Protein AF-A0A316GI00-F1 (afdb_monomer)

Foldseek 3Di:
DPPPPPVPPPPPDDDDDDDDDDDDDDDDPPDDPDDPPDDDDDDDDDDDDPVVVVVCVVVVHDPVVVVVVVVVVVVVVVVVVVVCVVCVVVVVVVVVVCVVPNDPCPVVDDD

Organism: NCBI:txid164332

Mean predicted aligned error: 15.22 Å

Solvent-accessible surface area (backbone atoms only — not comparable to full-atom values): 7642 Å² total; per-residue (Å²): 140,79,75,77,74,76,77,72,76,84,79,83,80,86,91,79,79,80,86,76,90,75,78,90,85,79,97,64,88,73,81,75,79,75,62,98,79,64,85,76,86,77,90,77,91,83,90,76,63,67,70,59,54,50,53,34,53,78,69,72,52,60,64,69,62,52,51,48,54,52,48,52,51,52,54,49,52,51,50,51,53,52,50,52,64,76,40,41,68,5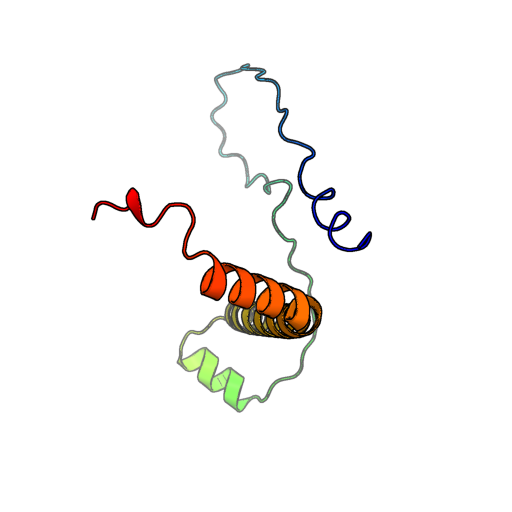9,51,51,54,49,51,50,49,38,72,75,69,47,63,94,58,59,93,73,70,79,134

Secondary structure (DSSP, 8-state):
--SSGGGSSSS------------------------TTPPPPPP------HHHHHHHHHTT--HHHHHHHHHHHHHHHHHHHHHHHHTHHHHHHHHHHHHHH--TTGGG---

Sequence (111 aa):
MRRICNALHSYTTAFVNDGTKDDASILSAEPNTPTPNAPTPTRVTLSTAKTVLAAAKDAGLTLSRRTEEALAAAAKAERNRRWTADNRDGIEAHNRHVAEHGLLLETYRTF

Structure (mmCIF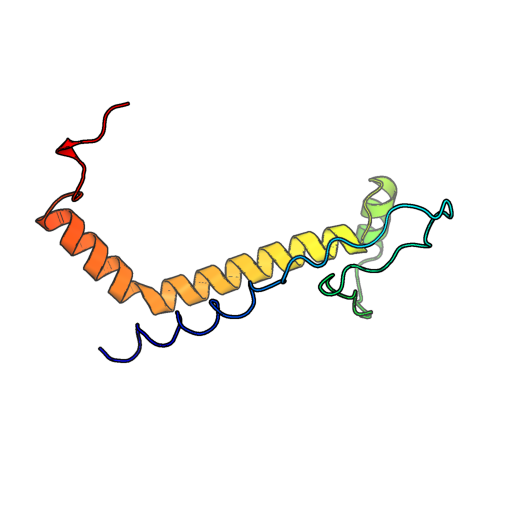, N/CA/C/O backbone):
data_AF-A0A316GI00-F1
#
_entry.id   AF-A0A316GI00-F1
#
loop_
_atom_site.group_PDB
_atom_site.id
_atom_site.type_symbol
_atom_site.label_atom_id
_atom_site.label_alt_id
_atom_site.label_comp_id
_atom_site.label_asym_id
_atom_site.label_entity_id
_atom_site.label_seq_id
_atom_site.pdbx_PDB_ins_code
_atom_site.Cartn_x
_atom_site.Cartn_y
_atom_site.Cartn_z
_atom_site.occupancy
_atom_site.B_iso_or_equiv
_atom_site.auth_seq_id
_atom_site.auth_comp_id
_atom_site.auth_asym_id
_atom_site.auth_atom_id
_atom_site.pdbx_PDB_model_num
ATOM 1 N N . MET A 1 1 ? -8.681 1.414 30.590 1.00 43.22 1 MET A N 1
ATOM 2 C CA . MET A 1 1 ? -9.512 2.450 29.926 1.00 43.22 1 MET A CA 1
ATOM 3 C C . MET A 1 1 ? -8.814 3.808 29.694 1.00 43.22 1 MET A C 1
ATOM 5 O O . MET A 1 1 ? -9.491 4.768 29.375 1.00 43.22 1 MET A O 1
ATOM 9 N N . ARG A 1 2 ? -7.473 3.925 29.801 1.00 37.16 2 ARG A N 1
ATOM 10 C CA . ARG A 1 2 ? -6.720 5.185 29.559 1.00 37.16 2 ARG A CA 1
ATOM 11 C C . ARG A 1 2 ? -5.834 5.175 28.298 1.00 37.16 2 ARG A C 1
ATOM 13 O O . ARG A 1 2 ? -5.051 6.091 28.096 1.00 37.16 2 ARG A O 1
ATOM 20 N N . ARG A 1 3 ? -5.940 4.145 27.448 1.00 38.22 3 ARG A N 1
ATOM 21 C CA . ARG A 1 3 ? -5.121 3.997 26.224 1.00 38.22 3 AR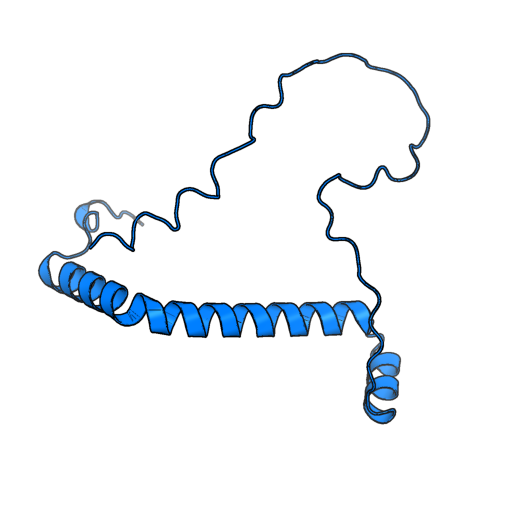G A CA 1
ATOM 22 C C . ARG A 1 3 ? -5.863 4.313 24.918 1.00 38.22 3 ARG A C 1
ATOM 24 O O . ARG A 1 3 ? -5.219 4.404 23.886 1.00 38.22 3 ARG A O 1
ATOM 31 N N . ILE A 1 4 ? -7.178 4.549 24.975 1.00 46.69 4 ILE A N 1
ATOM 32 C CA . ILE A 1 4 ? -8.003 4.887 23.799 1.00 46.69 4 ILE A CA 1
ATOM 33 C C . ILE A 1 4 ? -7.953 6.398 23.482 1.00 46.69 4 ILE A C 1
ATOM 35 O O . ILE A 1 4 ? -8.032 6.782 22.323 1.00 46.69 4 ILE A O 1
ATOM 39 N N . CYS A 1 5 ? -7.717 7.272 24.471 1.00 37.75 5 CYS A N 1
ATOM 40 C CA . CYS A 1 5 ? -7.735 8.729 24.249 1.00 37.75 5 CYS A CA 1
ATOM 41 C C . CYS A 1 5 ? -6.416 9.353 23.755 1.00 37.75 5 CYS A C 1
ATOM 43 O O . CYS A 1 5 ? -6.433 10.512 23.349 1.00 37.75 5 CYS A O 1
ATOM 45 N N . ASN A 1 6 ? -5.281 8.641 23.758 1.00 44.22 6 ASN A N 1
ATOM 46 C CA . ASN A 1 6 ? -3.984 9.264 23.434 1.00 44.22 6 ASN A CA 1
ATOM 47 C C . ASN A 1 6 ? -3.547 9.127 21.963 1.00 44.22 6 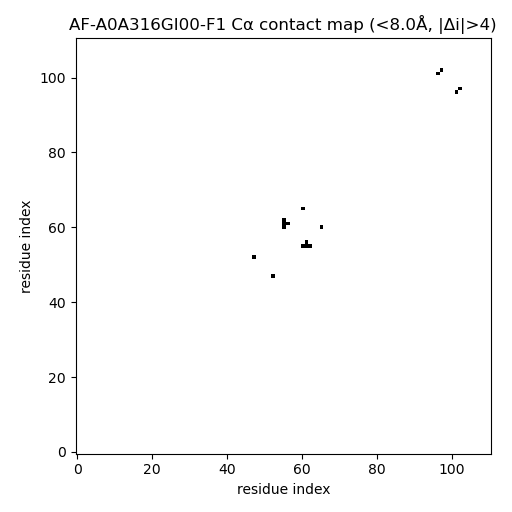ASN A C 1
ATOM 49 O O . ASN A 1 6 ? -2.424 9.478 21.626 1.00 44.22 6 ASN A O 1
ATOM 53 N N . ALA A 1 7 ? -4.418 8.625 21.083 1.00 43.31 7 ALA A N 1
ATOM 54 C CA . ALA A 1 7 ? -4.143 8.530 19.645 1.00 43.31 7 ALA A CA 1
ATOM 55 C C . ALA A 1 7 ? -4.863 9.608 18.809 1.00 43.31 7 ALA A C 1
ATOM 57 O O . ALA A 1 7 ? -4.615 9.712 17.613 1.00 43.31 7 ALA A O 1
ATOM 58 N N . LEU A 1 8 ? -5.728 10.426 19.428 1.00 47.94 8 LEU A N 1
ATOM 59 C CA . LEU A 1 8 ? -6.501 11.471 18.738 1.00 47.94 8 LEU A CA 1
ATOM 60 C C . LEU A 1 8 ? -5.952 12.901 18.922 1.00 47.94 8 LEU A C 1
ATOM 62 O O . LEU A 1 8 ? -6.485 13.826 18.322 1.00 47.94 8 LEU A O 1
ATOM 66 N N . HIS A 1 9 ? -4.889 13.102 19.710 1.00 45.03 9 HIS A N 1
ATOM 67 C CA . HIS A 1 9 ? -4.341 14.437 20.015 1.00 45.03 9 HIS A CA 1
ATOM 68 C C . HIS A 1 9 ? -3.134 14.867 19.160 1.00 45.03 9 HIS A C 1
ATOM 70 O O . HIS A 1 9 ? -2.568 15.927 19.406 1.00 45.03 9 HIS A O 1
ATOM 76 N N . SER A 1 10 ? -2.741 14.103 18.136 1.00 41.84 10 SER A N 1
ATOM 77 C CA . SER A 1 10 ? -1.601 14.468 17.270 1.00 41.84 10 SER A CA 1
ATOM 78 C C . SER A 1 10 ? -1.988 15.000 15.885 1.00 41.84 10 SER A C 1
ATOM 80 O O . SER A 1 10 ? -1.103 15.195 15.062 1.00 41.84 10 SER A O 1
ATOM 82 N N . TYR A 1 11 ? -3.273 15.251 15.611 1.00 43.84 11 TYR A N 1
ATOM 83 C CA . TYR A 1 11 ? -3.730 15.681 14.278 1.00 43.84 11 TYR A CA 1
ATOM 84 C C . TYR A 1 11 ? -4.490 17.015 14.232 1.00 43.84 11 TYR A C 1
ATOM 86 O O . TYR A 1 11 ? -5.046 17.346 13.191 1.00 43.84 11 TYR A O 1
ATOM 94 N N . THR A 1 12 ? -4.497 17.811 15.309 1.00 47.53 12 THR A N 1
ATOM 95 C CA . THR A 1 12 ? -5.244 19.085 15.341 1.00 47.53 12 THR A CA 1
ATOM 96 C C . THR A 1 12 ? -4.380 20.292 15.714 1.00 47.53 12 THR A C 1
ATOM 98 O O . THR A 1 12 ? -4.726 21.101 16.568 1.00 47.53 12 THR A O 1
ATOM 101 N N . THR A 1 13 ? -3.246 20.463 15.036 1.00 47.34 13 THR A N 1
ATOM 102 C CA . THR A 1 13 ? -2.507 21.730 15.115 1.00 47.34 13 THR A CA 1
ATOM 103 C C . THR A 1 13 ? -2.008 22.144 13.738 1.00 47.34 13 THR A C 1
ATOM 105 O O . THR A 1 13 ? -1.498 21.314 12.992 1.00 47.34 13 THR A O 1
ATOM 108 N N . ALA A 1 14 ? -2.139 23.444 13.460 1.00 41.00 14 ALA A N 1
ATOM 109 C CA . ALA A 1 14 ? -1.751 24.179 12.252 1.00 41.00 14 ALA A CA 1
ATOM 110 C C . ALA A 1 14 ? -2.784 24.244 11.104 1.00 41.00 14 ALA A C 1
ATOM 112 O O . ALA A 1 14 ? -2.506 23.867 9.971 1.00 41.00 14 ALA A O 1
ATOM 113 N N . PHE A 1 15 ? -3.949 24.844 11.374 1.00 33.84 15 PHE A N 1
ATOM 114 C CA . PHE A 1 15 ? -4.682 25.603 10.352 1.00 33.84 15 PHE A CA 1
ATOM 115 C C . PHE A 1 15 ? -5.005 26.999 10.895 1.00 33.84 15 PHE A C 1
ATOM 117 O O . PHE A 1 15 ? -6.123 27.297 11.300 1.00 33.84 15 PHE A O 1
ATOM 124 N N . VAL A 1 16 ? -3.977 27.842 10.963 1.00 45.78 16 VAL A N 1
ATOM 125 C CA . VAL A 1 16 ? -4.132 29.297 11.008 1.00 45.78 16 VAL A CA 1
ATOM 126 C C . VAL A 1 16 ? -3.130 29.818 9.993 1.00 45.78 16 VAL A C 1
ATOM 128 O O . VAL A 1 16 ? -1.937 29.850 10.273 1.00 45.78 16 VAL A O 1
ATOM 131 N N . ASN A 1 17 ? -3.597 30.127 8.786 1.00 43.62 17 ASN A N 1
ATOM 132 C CA . ASN A 1 17 ? -2.857 31.014 7.907 1.00 43.62 17 ASN A CA 1
ATOM 133 C C . ASN A 1 17 ? -3.696 32.281 7.801 1.00 43.62 17 ASN A C 1
ATOM 135 O O . ASN A 1 17 ? -4.793 32.265 7.239 1.00 43.62 17 ASN A O 1
ATOM 139 N N . ASP A 1 18 ? -3.208 33.304 8.491 1.00 32.44 18 ASP A N 1
ATOM 140 C CA . ASP A 1 18 ? -3.732 34.657 8.475 1.00 32.44 18 ASP A CA 1
ATOM 141 C C . ASP A 1 18 ? -3.664 35.186 7.040 1.00 32.44 18 ASP A C 1
ATOM 143 O O . ASP A 1 18 ? -2.685 34.984 6.318 1.00 32.44 18 ASP A O 1
ATOM 147 N N . GLY A 1 19 ? -4.764 35.779 6.597 1.00 41.28 19 GLY A N 1
ATOM 148 C CA . GLY A 1 19 ? -4.893 36.307 5.258 1.00 41.28 19 GLY A CA 1
ATOM 149 C C . GLY A 1 19 ? -4.160 37.631 5.154 1.00 41.28 19 GLY A C 1
ATOM 150 O O . GLY A 1 19 ? -4.759 38.673 5.391 1.00 41.28 19 GLY A O 1
ATOM 151 N N . THR A 1 20 ? -2.914 37.616 4.693 1.00 32.94 20 THR A N 1
ATOM 152 C CA . THR A 1 20 ? -2.298 38.810 4.106 1.00 32.94 20 THR A CA 1
ATOM 153 C C . THR A 1 20 ? -2.381 38.713 2.594 1.00 32.94 20 THR A C 1
ATOM 155 O O . THR A 1 20 ? -1.587 38.065 1.916 1.00 32.94 20 THR A O 1
ATOM 158 N N . LYS A 1 21 ? -3.453 39.331 2.105 1.00 40.38 21 LYS A N 1
ATOM 159 C CA . LYS A 1 21 ? -3.698 39.715 0.725 1.00 40.38 21 LYS A CA 1
ATOM 160 C C . LYS A 1 21 ? -2.866 40.962 0.431 1.00 40.38 21 LYS A C 1
ATOM 162 O O . LYS A 1 21 ? -3.379 42.054 0.596 1.00 40.38 21 LYS A O 1
ATOM 167 N N . ASP A 1 22 ? -1.653 40.759 -0.041 1.00 33.22 22 ASP A N 1
ATOM 168 C CA . ASP A 1 22 ? -0.841 41.676 -0.842 1.00 33.22 22 ASP A CA 1
ATOM 169 C C . ASP A 1 22 ? -0.053 40.698 -1.748 1.00 33.22 22 ASP A C 1
ATOM 171 O O . ASP A 1 22 ? 0.358 39.640 -1.284 1.00 33.22 22 ASP A O 1
ATOM 175 N N . ASP A 1 23 ? 0.096 40.811 -3.063 1.00 37.12 23 ASP A N 1
ATOM 176 C CA . ASP A 1 23 ? 0.020 41.936 -3.969 1.00 37.12 23 ASP A CA 1
ATOM 177 C C . ASP A 1 23 ? -0.109 41.347 -5.388 1.00 37.12 23 ASP A C 1
ATOM 179 O O . ASP A 1 23 ? 0.522 40.357 -5.764 1.00 37.12 23 ASP A O 1
ATOM 183 N N . ALA A 1 24 ? -1.007 41.926 -6.181 1.00 45.22 24 ALA A N 1
ATOM 184 C CA . ALA A 1 24 ? -1.128 41.601 -7.592 1.00 45.22 24 ALA A CA 1
ATOM 185 C C . ALA A 1 24 ? 0.076 42.170 -8.363 1.00 45.22 24 ALA A C 1
ATOM 187 O O . ALA A 1 24 ? 0.479 43.301 -8.109 1.00 45.22 24 ALA A O 1
ATOM 188 N N . SER A 1 25 ? 0.521 41.421 -9.381 1.00 42.72 25 SER A N 1
ATOM 189 C CA . SER A 1 25 ? 1.546 41.725 -10.400 1.00 42.72 25 SER A CA 1
ATOM 190 C C . SER A 1 25 ? 2.992 41.329 -10.064 1.00 42.72 25 SER A C 1
ATOM 192 O O . SER A 1 25 ? 3.674 42.070 -9.384 1.00 42.72 25 SER A O 1
ATOM 194 N N . ILE A 1 26 ? 3.477 40.210 -10.638 1.00 31.56 26 ILE A N 1
ATOM 195 C CA . ILE A 1 26 ? 4.565 40.180 -11.642 1.00 31.56 26 ILE A CA 1
ATOM 196 C C . ILE A 1 26 ? 4.377 38.958 -12.562 1.00 31.56 26 ILE A C 1
ATOM 198 O O . ILE A 1 26 ? 4.260 37.815 -12.133 1.00 31.56 26 ILE A O 1
ATOM 202 N N . LEU A 1 27 ? 4.366 39.230 -13.867 1.00 49.69 27 LEU A N 1
ATOM 203 C CA . LEU A 1 27 ? 4.519 38.267 -14.950 1.00 49.69 27 LEU A CA 1
ATOM 204 C C . LEU A 1 27 ? 5.965 37.744 -14.944 1.00 49.69 27 LEU A C 1
ATOM 206 O O . LEU A 1 27 ? 6.875 38.419 -15.416 1.00 49.69 27 LEU A O 1
ATOM 210 N N . SER A 1 28 ? 6.189 36.551 -14.408 1.00 37.06 28 SER A N 1
ATOM 211 C CA . SER A 1 28 ? 7.355 35.706 -14.684 1.00 37.06 28 SER A CA 1
ATOM 212 C C . SER A 1 28 ? 6.951 34.289 -14.313 1.00 37.06 28 SER A C 1
ATOM 214 O O . SER A 1 28 ? 6.459 34.069 -13.214 1.00 37.06 28 SER A O 1
ATOM 216 N N . ALA A 1 29 ? 7.073 33.335 -15.235 1.00 46.59 29 ALA A N 1
ATOM 217 C CA . ALA A 1 29 ? 6.848 31.930 -14.921 1.00 46.59 29 ALA A CA 1
ATOM 218 C C . ALA A 1 29 ? 7.794 31.527 -13.779 1.00 46.59 29 ALA A C 1
ATOM 220 O O . ALA A 1 29 ? 8.989 31.342 -14.011 1.00 46.59 29 ALA A O 1
ATOM 221 N N . GLU A 1 30 ? 7.281 31.455 -1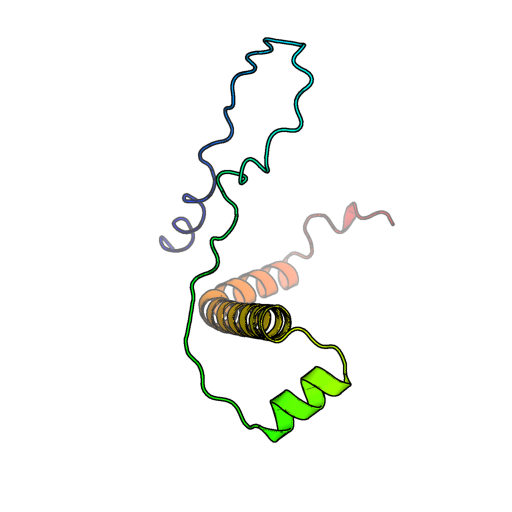2.549 1.00 49.69 30 GLU A N 1
ATOM 222 C CA . GLU A 1 30 ? 8.069 31.001 -11.410 1.00 49.69 30 GLU A CA 1
ATOM 223 C C . GLU A 1 30 ? 8.521 29.560 -11.689 1.00 49.69 30 GLU A C 1
ATOM 225 O O . GLU A 1 30 ? 7.682 28.701 -11.994 1.00 49.69 30 GLU A O 1
ATOM 230 N N . PRO A 1 31 ? 9.830 29.256 -11.642 1.00 52.41 31 PRO A N 1
ATOM 231 C CA . PRO A 1 31 ? 10.285 27.886 -11.789 1.00 52.41 31 PRO A CA 1
ATOM 232 C C . PRO A 1 31 ? 9.820 27.092 -10.565 1.00 52.41 31 PRO A C 1
ATOM 234 O O . PRO A 1 31 ? 10.427 27.201 -9.510 1.00 52.41 31 PRO A O 1
ATOM 237 N N . ASN A 1 32 ? 8.741 26.312 -10.728 1.00 58.75 32 ASN A N 1
ATOM 238 C CA . ASN A 1 32 ? 8.246 25.274 -9.813 1.00 58.75 32 ASN A CA 1
ATOM 239 C C . ASN A 1 32 ? 8.640 25.491 -8.343 1.00 58.75 32 ASN A C 1
ATOM 241 O O . ASN A 1 32 ? 9.575 24.850 -7.863 1.00 58.75 32 ASN A O 1
ATOM 245 N N . THR A 1 33 ? 7.919 26.341 -7.612 1.00 55.06 33 THR A N 1
ATOM 246 C CA . THR A 1 33 ? 8.067 26.401 -6.153 1.00 55.06 33 THR A CA 1
ATOM 247 C C . THR A 1 33 ? 7.614 25.050 -5.586 1.00 55.06 33 THR A C 1
ATOM 249 O O . THR A 1 33 ? 6.427 24.719 -5.696 1.00 55.06 33 THR A O 1
ATOM 252 N N . PRO A 1 34 ? 8.517 24.209 -5.036 1.00 55.25 34 PRO A N 1
ATOM 253 C CA . PRO A 1 34 ? 8.106 22.929 -4.486 1.00 55.25 34 PRO A CA 1
ATOM 254 C C . PRO A 1 34 ? 7.183 23.203 -3.299 1.00 55.25 34 PRO A C 1
ATOM 256 O O . PRO A 1 34 ? 7.547 23.911 -2.362 1.00 55.25 34 PRO A O 1
ATOM 259 N N . THR A 1 35 ? 5.963 22.667 -3.353 1.00 53.50 35 THR A N 1
ATOM 260 C CA . THR A 1 35 ? 4.998 22.760 -2.255 1.00 53.50 35 THR A CA 1
ATOM 261 C C . THR A 1 35 ? 5.669 22.281 -0.957 1.00 53.50 35 THR A C 1
ATOM 263 O O . THR A 1 35 ? 6.241 21.188 -0.962 1.00 53.50 35 THR A O 1
ATOM 266 N N . PRO A 1 36 ? 5.590 23.033 0.160 1.00 62.16 36 PRO A N 1
ATOM 267 C CA . PRO A 1 36 ? 6.426 22.817 1.351 1.00 62.16 36 PRO A CA 1
ATOM 268 C C . PRO A 1 36 ? 6.227 21.467 2.066 1.00 62.16 36 PRO A C 1
ATOM 270 O O . PRO A 1 36 ? 6.992 21.144 2.967 1.00 62.16 36 PRO A O 1
ATOM 273 N N . ASN A 1 37 ? 5.247 20.659 1.644 1.00 62.66 37 ASN A N 1
ATOM 274 C CA . ASN A 1 37 ? 4.934 19.342 2.207 1.00 62.66 37 ASN A CA 1
ATOM 275 C C . ASN A 1 37 ? 4.909 18.210 1.160 1.00 62.66 37 ASN A C 1
ATOM 277 O O . ASN A 1 37 ? 4.331 17.151 1.413 1.00 62.66 37 ASN A O 1
ATOM 281 N N . ALA A 1 38 ? 5.485 18.410 -0.030 1.00 63.66 38 ALA A N 1
ATOM 282 C CA . ALA A 1 38 ? 5.585 17.331 -1.008 1.00 63.66 38 ALA A CA 1
ATOM 283 C C . ALA A 1 38 ? 6.560 16.244 -0.499 1.00 63.66 38 ALA A C 1
ATOM 285 O O . ALA A 1 38 ? 7.672 16.582 -0.081 1.00 63.66 38 ALA A O 1
ATOM 286 N N . PRO A 1 39 ? 6.185 14.949 -0.527 1.00 67.62 39 PRO A N 1
ATOM 287 C CA . PRO A 1 39 ? 7.093 13.881 -0.136 1.00 67.62 39 PRO A CA 1
ATOM 288 C C . PRO A 1 39 ? 8.341 13.917 -1.020 1.00 67.62 39 PRO A C 1
ATOM 290 O O . PRO A 1 39 ? 8.252 13.827 -2.245 1.00 67.62 39 PRO A O 1
ATOM 293 N N . THR A 1 40 ? 9.513 14.062 -0.405 1.00 80.12 40 THR A N 1
ATOM 294 C CA . THR A 1 40 ? 10.779 14.081 -1.136 1.00 80.12 40 THR A CA 1
ATOM 295 C C . THR A 1 40 ? 11.175 12.651 -1.517 1.00 80.12 40 THR A C 1
ATOM 297 O O . THR A 1 40 ? 11.261 11.774 -0.649 1.00 80.12 40 THR A O 1
ATOM 300 N N . PRO A 1 41 ? 11.418 12.361 -2.811 1.00 79.50 41 PRO A N 1
ATOM 301 C CA . PRO A 1 41 ? 11.793 11.019 -3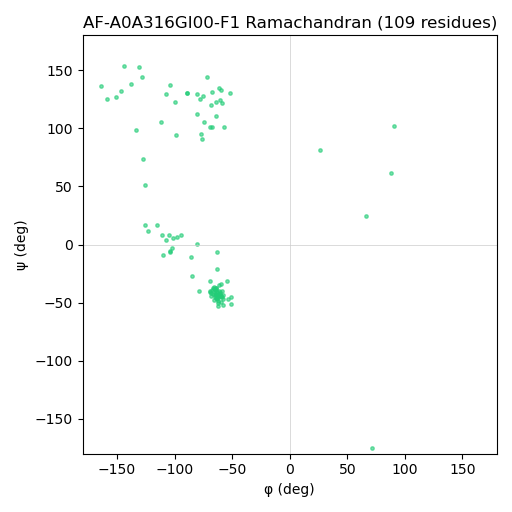.229 1.00 79.50 41 PRO A CA 1
ATOM 302 C C . PRO A 1 41 ? 13.187 10.681 -2.694 1.00 79.50 41 PRO A C 1
ATOM 304 O O . PRO A 1 41 ? 14.176 11.338 -3.019 1.00 79.50 41 PRO A O 1
ATOM 307 N N . THR A 1 42 ? 13.276 9.627 -1.886 1.00 88.38 42 THR A N 1
ATOM 308 C CA . THR A 1 42 ? 14.559 9.102 -1.403 1.00 88.38 42 THR A CA 1
ATOM 309 C C . THR A 1 42 ? 15.093 8.063 -2.384 1.00 88.38 42 THR A C 1
ATOM 311 O O . THR A 1 42 ? 14.381 7.139 -2.778 1.00 88.38 42 THR A O 1
ATOM 314 N N . ARG A 1 43 ? 16.363 8.192 -2.786 1.00 90.00 43 ARG A N 1
ATOM 315 C CA . ARG A 1 43 ? 17.010 7.227 -3.684 1.00 90.00 43 ARG A CA 1
ATOM 316 C C . ARG A 1 43 ? 17.365 5.953 -2.922 1.00 90.00 43 ARG A C 1
ATOM 318 O O . ARG A 1 43 ? 18.069 6.008 -1.919 1.00 90.00 43 ARG A O 1
ATOM 325 N N . VAL A 1 44 ? 16.939 4.812 -3.453 1.00 90.44 44 VAL A N 1
ATOM 326 C CA . VAL A 1 44 ? 17.253 3.480 -2.922 1.00 90.44 44 VAL A CA 1
ATOM 327 C C . VAL A 1 44 ? 17.815 2.587 -4.026 1.00 90.44 44 VAL A C 1
ATOM 329 O O . VAL A 1 44 ? 17.397 2.679 -5.180 1.00 90.44 44 VAL A O 1
ATOM 332 N N . THR A 1 45 ? 18.763 1.719 -3.675 1.00 91.88 45 THR A N 1
ATOM 333 C CA . THR A 1 45 ? 19.316 0.708 -4.587 1.00 91.88 45 THR A CA 1
ATOM 334 C C . THR A 1 45 ? 18.640 -0.629 -4.303 1.00 91.88 45 THR A C 1
ATOM 336 O O . THR A 1 45 ? 18.700 -1.120 -3.179 1.00 91.88 45 THR A O 1
ATOM 339 N N . LEU A 1 46 ? 18.010 -1.227 -5.314 1.00 88.75 46 LEU A N 1
ATOM 340 C CA . LEU A 1 46 ? 17.370 -2.541 -5.226 1.00 88.75 46 LEU A CA 1
ATOM 341 C C . LEU A 1 46 ? 17.805 -3.443 -6.386 1.00 88.75 46 LEU A C 1
ATOM 343 O O . LEU A 1 46 ? 18.146 -2.964 -7.465 1.00 88.75 46 LEU A O 1
ATOM 347 N N . SER A 1 47 ? 17.783 -4.756 -6.157 1.00 91.38 47 SER A N 1
ATOM 348 C CA . SER A 1 47 ? 18.055 -5.770 -7.182 1.00 91.38 47 SER A CA 1
ATOM 349 C C . SER A 1 47 ? 16.748 -6.411 -7.646 1.00 91.38 47 SER A C 1
ATOM 351 O O . SER A 1 47 ? 15.874 -6.715 -6.837 1.00 91.38 47 SER A O 1
ATOM 353 N N . THR A 1 48 ? 16.585 -6.618 -8.953 1.00 89.50 48 THR A N 1
ATOM 354 C CA . THR A 1 48 ? 15.380 -7.224 -9.551 1.00 89.50 48 THR A CA 1
ATOM 355 C C . THR A 1 48 ? 15.769 -8.105 -10.736 1.00 89.50 48 THR A C 1
ATOM 357 O O . THR A 1 48 ? 16.803 -7.890 -11.370 1.00 89.50 48 THR A O 1
ATOM 360 N N . ALA A 1 49 ? 14.949 -9.113 -11.039 1.00 92.31 49 ALA A N 1
ATOM 361 C CA . ALA A 1 49 ? 15.168 -9.996 -12.176 1.00 92.31 49 ALA A CA 1
ATOM 362 C C . ALA A 1 49 ? 15.133 -9.225 -13.508 1.00 92.31 49 ALA A C 1
ATOM 364 O O . ALA A 1 49 ? 14.225 -8.432 -13.771 1.00 92.31 49 ALA A O 1
ATOM 365 N N . LYS A 1 50 ? 16.104 -9.507 -14.386 1.00 90.69 50 LYS A N 1
ATOM 366 C CA . LYS A 1 50 ? 16.208 -8.870 -15.712 1.00 90.69 50 LYS A CA 1
ATOM 367 C C . LYS A 1 50 ? 14.978 -9.127 -16.586 1.00 90.69 50 LYS A C 1
ATOM 369 O O . LYS A 1 50 ? 14.573 -8.241 -17.329 1.00 90.69 50 LYS A O 1
ATOM 374 N N . THR A 1 51 ? 14.370 -10.305 -16.462 1.00 92.75 51 THR A N 1
ATOM 375 C CA . THR A 1 51 ? 13.154 -10.695 -17.193 1.00 92.75 51 THR A CA 1
ATOM 376 C C . THR A 1 51 ? 11.967 -9.792 -16.858 1.00 92.75 51 THR A C 1
ATOM 378 O O . THR A 1 51 ? 11.244 -9.371 -17.754 1.00 92.75 51 THR A O 1
ATOM 381 N N . VAL A 1 52 ? 11.812 -9.420 -15.585 1.00 89.25 52 VAL A N 1
ATOM 382 C CA . VAL A 1 52 ? 10.744 -8.523 -15.119 1.00 89.25 52 VAL A CA 1
ATOM 383 C C . V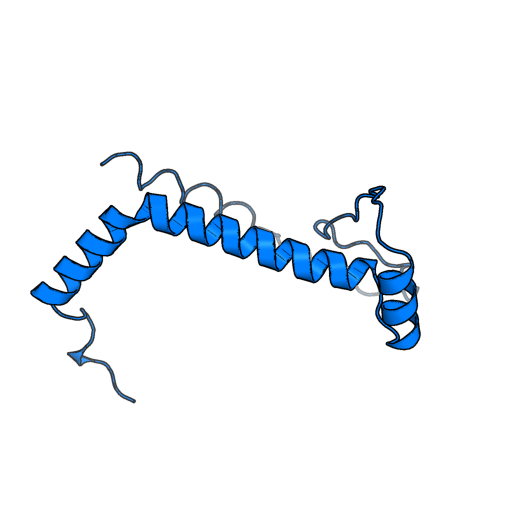AL A 1 52 ? 10.964 -7.101 -15.627 1.00 89.25 52 VAL A C 1
ATOM 385 O O . VAL A 1 52 ? 10.017 -6.446 -16.049 1.00 89.25 52 VAL A O 1
ATOM 388 N N . LEU A 1 53 ? 12.214 -6.626 -15.636 1.00 89.56 53 LEU A N 1
ATOM 389 C CA . LEU A 1 53 ? 12.538 -5.305 -16.179 1.00 89.56 53 LEU A CA 1
ATOM 390 C C . LEU A 1 53 ? 12.316 -5.223 -17.692 1.00 89.56 53 LEU A C 1
ATOM 392 O O . LEU A 1 53 ? 11.865 -4.184 -18.167 1.00 89.56 53 LEU A O 1
ATOM 396 N N . ALA A 1 54 ? 12.622 -6.288 -18.437 1.00 91.31 54 ALA A N 1
ATOM 397 C CA . ALA A 1 54 ? 12.333 -6.360 -19.868 1.00 91.31 54 ALA A CA 1
ATOM 398 C C . ALA A 1 54 ? 10.819 -6.290 -20.118 1.00 91.31 54 ALA A C 1
ATOM 400 O O . ALA A 1 54 ? 10.359 -5.370 -20.786 1.00 91.31 54 ALA A O 1
ATOM 401 N N . ALA A 1 55 ? 10.041 -7.149 -19.452 1.00 90.06 55 ALA A N 1
ATOM 402 C CA . ALA A 1 55 ? 8.584 -7.151 -19.568 1.00 90.06 55 ALA A CA 1
ATOM 403 C C . ALA A 1 55 ? 7.948 -5.804 -19.174 1.00 90.06 55 ALA A C 1
ATOM 405 O O . ALA A 1 55 ? 7.023 -5.332 -19.829 1.00 90.06 55 ALA A O 1
ATOM 406 N N . ALA A 1 56 ? 8.453 -5.151 -18.121 1.00 89.44 56 ALA A N 1
ATOM 407 C CA . ALA A 1 56 ? 7.965 -3.840 -17.702 1.00 89.44 56 ALA A CA 1
ATOM 408 C C . ALA A 1 56 ? 8.250 -2.748 -18.745 1.00 89.44 56 ALA A C 1
ATOM 410 O O . ALA A 1 56 ? 7.404 -1.880 -18.955 1.00 89.44 56 ALA A O 1
ATOM 411 N N . LYS A 1 57 ? 9.415 -2.793 -19.405 1.00 88.69 57 LYS A N 1
ATOM 412 C CA . LYS A 1 57 ? 9.766 -1.859 -20.484 1.00 88.69 57 LYS A CA 1
ATOM 413 C C . LYS A 1 57 ? 8.906 -2.074 -21.723 1.00 88.69 57 LYS A C 1
ATOM 415 O O . LYS A 1 57 ? 8.397 -1.093 -22.253 1.00 88.69 57 LYS A O 1
ATOM 420 N N . ASP A 1 58 ? 8.700 -3.324 -22.127 1.00 92.75 58 ASP A N 1
ATOM 421 C CA . ASP A 1 58 ? 7.851 -3.669 -23.275 1.00 92.75 58 ASP A CA 1
ATOM 422 C C . ASP A 1 58 ? 6.397 -3.228 -23.046 1.00 92.75 58 ASP A C 1
ATOM 424 O O . ASP A 1 58 ? 5.724 -2.759 -23.959 1.00 92.75 58 ASP A O 1
ATOM 428 N N . ALA A 1 59 ? 5.935 -3.295 -21.795 1.00 90.56 59 ALA A N 1
ATOM 429 C CA . ALA A 1 59 ? 4.624 -2.808 -21.374 1.00 90.56 59 ALA A CA 1
ATOM 430 C C . ALA A 1 59 ? 4.558 -1.282 -21.129 1.00 90.56 59 ALA A C 1
ATOM 432 O O . ALA A 1 59 ? 3.510 -0.777 -20.724 1.00 90.56 59 ALA A O 1
ATOM 433 N N . GLY A 1 60 ? 5.655 -0.537 -21.316 1.00 91.75 60 GLY A N 1
ATOM 434 C CA . GLY A 1 60 ? 5.701 0.915 -21.101 1.00 91.75 60 GLY A CA 1
ATOM 435 C C . GLY A 1 60 ? 5.517 1.351 -19.639 1.00 91.75 60 GLY A C 1
ATOM 436 O O . GLY A 1 60 ? 5.061 2.464 -19.373 1.00 91.75 60 GLY A O 1
ATOM 437 N N . LEU A 1 61 ? 5.830 0.486 -18.671 1.00 91.50 61 LEU A N 1
ATOM 438 C CA . LEU A 1 61 ? 5.615 0.743 -17.247 1.00 91.50 61 LEU A CA 1
ATOM 439 C C . LEU A 1 61 ? 6.822 1.426 -16.589 1.00 91.50 61 LEU A C 1
ATOM 441 O O . LEU A 1 61 ? 7.953 0.940 -16.634 1.00 91.50 61 LEU A O 1
ATOM 445 N N . THR A 1 62 ? 6.561 2.514 -15.862 1.00 90.19 62 THR A N 1
ATOM 446 C CA . THR A 1 62 ? 7.584 3.219 -15.076 1.00 90.19 62 THR A CA 1
ATOM 447 C C . THR A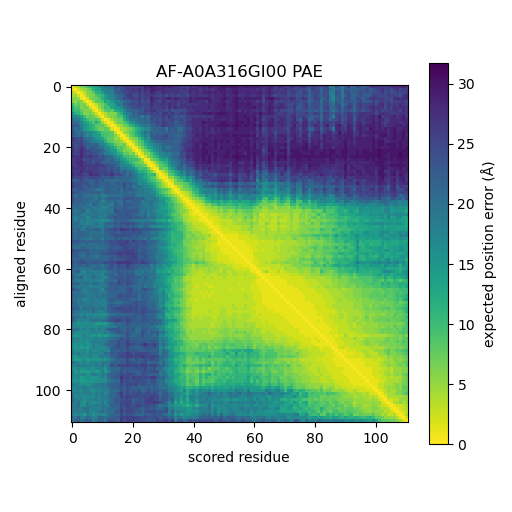 1 62 ? 7.846 2.514 -13.743 1.00 90.19 62 THR A C 1
ATOM 449 O O . THR A 1 62 ? 7.007 2.542 -12.840 1.00 90.19 62 THR A O 1
ATOM 452 N N . LEU A 1 63 ? 9.044 1.940 -13.583 1.00 88.19 63 LEU A N 1
ATOM 453 C CA . LEU A 1 63 ? 9.446 1.162 -12.401 1.00 88.19 63 LEU A CA 1
ATOM 454 C C . LEU A 1 63 ? 9.250 1.907 -11.073 1.00 88.19 63 LEU A C 1
ATOM 456 O O . LEU A 1 63 ? 8.706 1.332 -10.132 1.00 88.19 63 LEU A O 1
ATOM 460 N N . SER A 1 64 ? 9.676 3.173 -10.999 1.00 88.00 64 SER A N 1
ATOM 461 C CA . SER A 1 64 ? 9.594 3.979 -9.771 1.00 88.00 64 SER A CA 1
ATOM 462 C C . SER A 1 64 ? 8.154 4.076 -9.280 1.00 88.00 64 SER A C 1
ATOM 464 O O . SER A 1 64 ? 7.851 3.700 -8.153 1.00 88.00 64 SER A O 1
ATOM 466 N N . ARG A 1 65 ? 7.251 4.486 -10.177 1.00 88.62 65 ARG A N 1
ATOM 467 C CA . ARG A 1 65 ? 5.832 4.664 -9.871 1.00 88.62 65 ARG A CA 1
ATOM 468 C C . ARG A 1 65 ? 5.162 3.350 -9.476 1.00 88.62 65 ARG A C 1
ATOM 470 O O . ARG A 1 65 ? 4.414 3.311 -8.510 1.00 88.62 65 ARG A O 1
ATOM 477 N N . ARG A 1 66 ? 5.441 2.258 -10.196 1.00 92.50 66 ARG A N 1
ATOM 478 C CA . ARG A 1 66 ? 4.838 0.950 -9.886 1.00 92.50 66 ARG A CA 1
ATOM 479 C C . ARG A 1 66 ? 5.326 0.375 -8.566 1.00 92.50 66 ARG A C 1
ATOM 481 O O . ARG A 1 66 ? 4.530 -0.181 -7.816 1.00 92.50 66 ARG A O 1
ATOM 488 N N . THR A 1 67 ? 6.611 0.535 -8.270 1.00 91.12 67 THR A N 1
ATOM 489 C CA . THR A 1 67 ? 7.174 0.112 -6.984 1.00 91.12 67 THR A CA 1
ATOM 490 C C . THR A 1 67 ? 6.575 0.923 -5.840 1.00 91.12 67 THR A C 1
ATOM 492 O O . THR A 1 67 ? 6.212 0.353 -4.817 1.00 91.12 67 THR A O 1
ATOM 495 N N . GLU A 1 68 ? 6.415 2.233 -6.026 1.00 91.12 68 GLU A N 1
ATOM 496 C CA . GLU A 1 68 ? 5.796 3.118 -5.042 1.00 91.12 68 GLU A CA 1
ATOM 497 C C . GLU A 1 68 ? 4.335 2.741 -4.763 1.00 91.12 68 GLU A C 1
ATOM 499 O O . GLU A 1 68 ? 3.968 2.534 -3.608 1.00 91.12 68 GLU A O 1
ATOM 504 N N . GLU A 1 69 ? 3.520 2.568 -5.807 1.00 92.19 69 GLU A N 1
ATOM 505 C CA . GLU A 1 69 ? 2.117 2.150 -5.688 1.00 92.19 69 GLU A CA 1
ATOM 506 C C . GLU A 1 69 ? 1.992 0.801 -4.957 1.00 92.19 69 GLU A C 1
ATOM 508 O O . GLU A 1 69 ? 1.201 0.662 -4.018 1.00 92.19 69 GLU A O 1
ATOM 513 N N . ALA A 1 70 ? 2.809 -0.185 -5.342 1.00 92.44 70 ALA A N 1
ATOM 514 C CA . ALA A 1 70 ? 2.806 -1.509 -4.727 1.00 92.44 70 ALA A CA 1
ATOM 515 C C . ALA A 1 70 ? 3.234 -1.463 -3.252 1.00 92.44 70 ALA A C 1
ATOM 517 O O . ALA A 1 70 ? 2.608 -2.097 -2.398 1.00 92.44 70 ALA A O 1
ATOM 518 N N . LEU A 1 71 ? 4.271 -0.686 -2.932 1.00 92.81 71 LEU A N 1
ATOM 519 C CA . LEU A 1 71 ? 4.775 -0.558 -1.570 1.00 92.81 71 LEU A CA 1
ATOM 520 C C . LEU A 1 71 ? 3.791 0.199 -0.673 1.00 92.81 71 LEU A C 1
ATOM 522 O O . LEU A 1 71 ? 3.557 -0.213 0.462 1.00 92.81 71 LEU A O 1
ATOM 526 N N . ALA A 1 72 ? 3.164 1.261 -1.183 1.00 92.38 72 ALA A N 1
ATOM 527 C CA . ALA A 1 72 ? 2.129 2.000 -0.469 1.00 92.38 72 ALA A CA 1
ATOM 528 C C . ALA A 1 72 ? 0.921 1.106 -0.149 1.00 92.38 72 ALA A C 1
ATOM 530 O O . ALA A 1 72 ? 0.412 1.127 0.978 1.00 92.38 72 ALA A O 1
ATOM 531 N N . ALA A 1 73 ? 0.493 0.279 -1.109 1.00 93.62 73 ALA A N 1
ATOM 532 C CA . ALA A 1 73 ? -0.577 -0.691 -0.906 1.00 93.62 73 ALA A CA 1
ATOM 533 C C . ALA A 1 73 ? -0.202 -1.739 0.155 1.00 93.62 73 ALA A C 1
ATOM 535 O O . ALA A 1 73 ? -0.977 -1.968 1.086 1.00 93.62 73 ALA A O 1
ATOM 536 N N . ALA A 1 74 ? 1.003 -2.312 0.075 1.00 94.69 74 ALA A N 1
ATOM 537 C CA . ALA A 1 74 ? 1.497 -3.282 1.051 1.00 94.69 74 ALA A CA 1
ATOM 538 C C . ALA A 1 74 ? 1.608 -2.681 2.464 1.00 94.69 74 ALA A C 1
ATOM 540 O O . ALA A 1 74 ? 1.144 -3.276 3.437 1.00 94.69 74 ALA A O 1
ATOM 541 N N . ALA A 1 75 ? 2.146 -1.464 2.587 1.00 94.62 75 ALA A N 1
ATOM 542 C CA . ALA A 1 75 ? 2.258 -0.759 3.861 1.00 94.62 75 ALA A CA 1
ATOM 543 C C . ALA A 1 75 ? 0.883 -0.422 4.457 1.00 94.62 75 ALA A C 1
ATOM 545 O O . ALA A 1 75 ? 0.681 -0.521 5.668 1.00 94.62 75 ALA A O 1
ATOM 546 N N . LYS A 1 76 ? -0.089 -0.033 3.624 1.00 92.56 76 LYS A N 1
ATOM 547 C CA . LYS A 1 76 ? -1.474 0.180 4.060 1.00 92.56 76 LYS A CA 1
ATOM 548 C C . LYS A 1 76 ? -2.106 -1.122 4.551 1.00 92.56 76 LYS A C 1
ATOM 550 O O . LYS A 1 76 ? -2.698 -1.121 5.625 1.00 92.56 76 LYS A O 1
ATOM 555 N N . ALA A 1 77 ? -1.949 -2.217 3.812 1.00 93.94 77 ALA A N 1
ATOM 556 C CA . ALA A 1 77 ? -2.473 -3.521 4.207 1.00 93.94 77 ALA A CA 1
ATOM 557 C C . ALA A 1 77 ? -1.891 -3.979 5.553 1.00 93.94 77 ALA A C 1
ATOM 559 O O . ALA A 1 77 ? -2.638 -4.398 6.434 1.00 93.94 77 ALA A O 1
ATOM 560 N N . GLU A 1 78 ? -0.582 -3.817 5.753 1.00 94.69 78 GLU A N 1
ATOM 561 C CA . GLU A 1 78 ? 0.068 -4.186 7.011 1.00 94.69 78 GLU A CA 1
ATOM 562 C C . GLU A 1 78 ? -0.382 -3.306 8.181 1.00 94.69 78 GLU A C 1
ATOM 564 O O . GLU A 1 78 ? -0.678 -3.818 9.262 1.00 94.69 78 GLU A O 1
ATOM 569 N N . ARG A 1 79 ? -0.496 -1.988 7.974 1.00 93.50 79 ARG A N 1
ATOM 570 C CA . ARG A 1 79 ? -1.049 -1.081 8.992 1.00 93.50 79 ARG A CA 1
ATOM 571 C C . ARG A 1 79 ? -2.471 -1.475 9.370 1.00 93.50 79 ARG A C 1
ATOM 573 O O . ARG A 1 79 ? -2.773 -1.562 10.555 1.00 93.50 79 ARG A O 1
ATOM 580 N N . ASN A 1 80 ? -3.312 -1.772 8.384 1.00 91.81 80 ASN A N 1
ATOM 581 C CA . ASN A 1 80 ? -4.684 -2.205 8.619 1.00 91.81 80 ASN A CA 1
ATOM 582 C C . ASN A 1 80 ? -4.733 -3.537 9.373 1.00 91.81 80 ASN A C 1
ATOM 584 O O . ASN A 1 80 ? -5.537 -3.685 10.290 1.00 91.81 80 ASN A O 1
ATOM 588 N N . ARG A 1 81 ? -3.857 -4.491 9.032 1.00 93.50 81 ARG A N 1
ATOM 589 C CA . ARG A 1 81 ? -3.750 -5.777 9.732 1.00 93.50 81 ARG A CA 1
ATOM 590 C C . ARG A 1 81 ? -3.419 -5.574 11.209 1.00 93.50 81 ARG A C 1
ATOM 592 O O . ARG A 1 81 ? -4.106 -6.129 12.061 1.00 93.50 81 ARG A O 1
ATOM 599 N N . ARG A 1 82 ? -2.404 -4.755 11.504 1.00 93.50 82 ARG A N 1
ATOM 600 C CA . ARG A 1 82 ? -2.004 -4.424 12.882 1.00 93.50 82 ARG A CA 1
ATOM 601 C C . ARG A 1 82 ? -3.123 -3.715 13.629 1.00 93.50 82 ARG A C 1
ATOM 603 O O . ARG A 1 82 ? -3.513 -4.157 14.698 1.00 93.50 82 ARG A O 1
ATOM 610 N N . TRP A 1 83 ? -3.712 -2.694 13.012 1.00 93.44 83 TRP A N 1
ATOM 611 C CA . TRP A 1 83 ? -4.818 -1.952 13.607 1.00 93.44 83 TRP A CA 1
ATOM 612 C C . TRP A 1 83 ? -6.008 -2.859 13.935 1.00 93.44 83 TRP A C 1
ATOM 614 O O . TRP A 1 83 ? -6.556 -2.772 15.028 1.00 93.44 83 TRP A O 1
ATOM 624 N N . THR A 1 84 ? -6.367 -3.773 13.032 1.00 90.50 84 THR A N 1
ATOM 625 C CA . THR A 1 84 ? -7.467 -4.726 13.249 1.00 90.50 84 THR A CA 1
ATOM 626 C C . THR A 1 84 ? -7.167 -5.681 14.402 1.00 90.50 84 THR A C 1
ATOM 628 O O . THR A 1 84 ? -8.068 -6.019 15.163 1.00 90.50 84 THR A O 1
ATOM 631 N N . ALA A 1 85 ? -5.912 -6.117 14.549 1.00 90.31 85 ALA A N 1
ATOM 632 C CA . ALA A 1 85 ? -5.503 -6.947 15.676 1.00 90.31 85 ALA A CA 1
ATOM 633 C C . ALA A 1 85 ? -5.605 -6.176 17.000 1.00 90.31 85 ALA A C 1
ATOM 635 O O . ALA A 1 85 ? -6.225 -6.670 17.937 1.00 90.31 85 ALA A O 1
ATOM 636 N N . ASP A 1 86 ? -5.080 -4.951 17.041 1.00 89.19 86 ASP A N 1
ATOM 637 C CA . ASP A 1 86 ? -5.049 -4.119 18.248 1.00 89.19 86 ASP A CA 1
ATOM 638 C C . ASP A 1 86 ? -6.442 -3.631 18.674 1.00 89.19 86 ASP A C 1
ATOM 640 O O . ASP A 1 86 ? -6.705 -3.432 19.858 1.00 89.19 86 ASP A O 1
ATOM 644 N N . ASN A 1 87 ? -7.348 -3.425 17.713 1.00 89.56 87 ASN A N 1
ATOM 645 C CA . ASN A 1 87 ? -8.686 -2.878 17.955 1.00 89.56 87 ASN A CA 1
ATOM 646 C C . ASN A 1 87 ? -9.775 -3.952 17.971 1.00 89.56 87 ASN A C 1
ATOM 648 O O . ASN A 1 87 ? -10.949 -3.604 18.076 1.00 89.56 87 ASN A O 1
ATOM 652 N N . ARG A 1 88 ? -9.416 -5.241 17.894 1.00 88.88 88 ARG A N 1
ATOM 653 C CA . ARG A 1 88 ? -10.374 -6.357 17.866 1.00 88.88 88 ARG A CA 1
ATOM 654 C C . ARG A 1 88 ? -11.387 -6.269 19.005 1.00 88.88 88 ARG A C 1
ATOM 656 O O . ARG A 1 88 ? -12.584 -6.277 18.742 1.00 88.88 88 ARG A O 1
ATOM 663 N N . ASP A 1 89 ? -10.910 -6.105 20.234 1.00 87.12 89 ASP A N 1
ATOM 664 C CA . ASP A 1 89 ? -11.766 -6.056 21.425 1.00 87.12 89 ASP A CA 1
ATOM 665 C C . ASP A 1 89 ? -12.710 -4.844 21.399 1.00 87.12 89 ASP A C 1
ATOM 667 O O . ASP A 1 89 ? -13.873 -4.932 21.791 1.00 87.12 89 ASP A O 1
ATOM 671 N N . GLY A 1 90 ? -12.221 -3.701 20.904 1.00 88.31 90 GLY A N 1
ATOM 672 C CA . GLY A 1 90 ? -13.021 -2.486 20.749 1.00 88.31 90 GLY A CA 1
ATOM 673 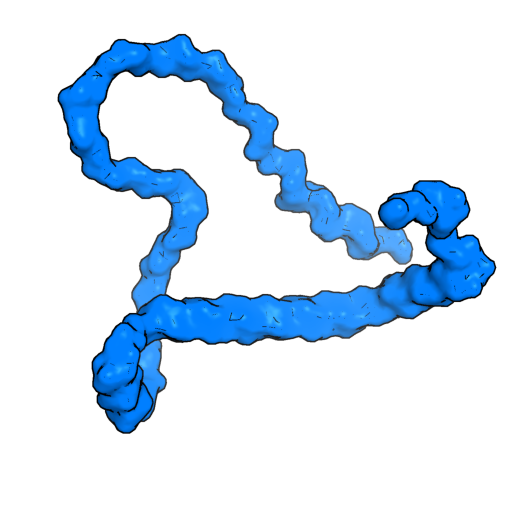C C . GLY A 1 90 ? -14.094 -2.632 19.670 1.00 88.31 90 GLY A C 1
ATOM 674 O O . GLY A 1 90 ? -15.235 -2.226 19.880 1.00 88.31 90 GLY A O 1
ATOM 675 N N . ILE A 1 91 ? -13.743 -3.257 18.544 1.00 88.62 91 ILE A N 1
ATOM 676 C CA . ILE A 1 91 ? -14.670 -3.570 17.453 1.00 88.62 91 ILE A CA 1
ATOM 677 C C . ILE A 1 91 ? -15.745 -4.542 17.943 1.00 88.62 91 ILE A C 1
ATOM 679 O O . ILE A 1 91 ? -16.923 -4.317 17.696 1.00 88.62 91 ILE A O 1
ATOM 683 N N . GLU A 1 92 ? -15.375 -5.590 18.677 1.00 90.75 92 GLU A N 1
ATOM 684 C CA . GLU A 1 92 ? -16.334 -6.557 19.213 1.00 90.75 92 GLU A CA 1
ATOM 685 C C . GLU A 1 92 ? -17.277 -5.922 20.242 1.00 90.75 92 GLU A C 1
ATOM 687 O O . GLU A 1 92 ? -18.489 -6.130 20.183 1.00 90.75 92 GLU A O 1
ATOM 692 N N . ALA A 1 93 ? -16.749 -5.094 21.148 1.00 89.88 93 ALA A N 1
ATOM 693 C CA . ALA A 1 93 ? -17.570 -4.353 22.098 1.00 89.88 93 ALA A CA 1
ATOM 694 C C . ALA A 1 93 ? -18.552 -3.404 21.394 1.00 89.88 93 ALA A C 1
ATOM 696 O O . ALA A 1 93 ? -19.718 -3.330 21.783 1.00 89.88 93 ALA A O 1
ATOM 697 N N . HIS A 1 94 ? -18.103 -2.719 20.340 1.00 86.56 94 HIS A N 1
ATOM 698 C CA . HIS A 1 94 ? -18.961 -1.870 19.521 1.00 86.56 94 HIS A CA 1
ATOM 699 C C . HIS A 1 94 ? -20.035 -2.683 18.786 1.00 86.56 94 HIS A C 1
ATOM 701 O O . HIS A 1 94 ? -21.208 -2.324 18.836 1.00 86.56 94 HIS A O 1
ATOM 707 N N . ASN A 1 95 ? -19.665 -3.811 18.175 1.00 89.75 95 ASN A N 1
ATOM 708 C CA . ASN A 1 95 ? -20.601 -4.698 17.483 1.00 89.75 95 ASN A CA 1
ATOM 709 C C . ASN A 1 95 ? -21.678 -5.239 18.430 1.00 89.75 95 ASN A C 1
ATOM 711 O O . ASN A 1 95 ? -22.852 -5.254 18.072 1.00 89.75 95 ASN A O 1
ATOM 715 N N . ARG A 1 96 ? -21.299 -5.639 19.651 1.00 91.00 96 ARG A N 1
ATOM 716 C CA . ARG A 1 96 ? -22.253 -6.059 20.685 1.00 91.00 96 ARG A CA 1
ATOM 717 C C . ARG A 1 96 ? -23.198 -4.922 21.067 1.00 91.00 96 ARG A C 1
ATOM 719 O O . ARG A 1 96 ? -24.402 -5.131 21.110 1.00 91.00 96 ARG A O 1
ATOM 726 N N . HIS A 1 97 ? -22.673 -3.716 21.278 1.00 89.12 97 HIS A N 1
ATOM 727 C CA . HIS A 1 97 ? -23.502 -2.553 21.591 1.00 89.12 97 HIS A CA 1
ATOM 728 C C . HIS A 1 97 ? -24.522 -2.256 20.482 1.00 89.12 97 HIS A C 1
ATOM 730 O O . HIS A 1 97 ? -25.695 -2.053 20.783 1.00 89.12 97 HIS A O 1
ATOM 736 N N . VAL A 1 98 ? -24.099 -2.297 19.214 1.00 90.56 98 VAL A N 1
ATOM 737 C CA . VAL A 1 98 ? -24.986 -2.124 18.051 1.00 90.56 98 VAL A CA 1
ATOM 738 C C . VAL A 1 98 ? -26.027 -3.243 17.963 1.00 90.56 98 VAL A C 1
ATOM 740 O O . VAL A 1 98 ? -27.179 -2.967 17.648 1.00 90.56 98 VAL A O 1
ATOM 743 N N . ALA A 1 99 ? -25.666 -4.491 18.269 1.00 88.25 99 ALA A N 1
ATOM 744 C CA . ALA A 1 99 ? -26.620 -5.600 18.292 1.00 88.25 99 ALA A CA 1
ATOM 745 C C . ALA A 1 99 ? -27.679 -5.444 19.398 1.00 88.25 99 ALA A C 1
ATOM 747 O O . ALA A 1 99 ? -28.836 -5.797 19.194 1.00 88.25 99 ALA A O 1
ATOM 748 N N . GLU A 1 100 ? -27.290 -4.906 20.554 1.00 89.94 100 GLU A N 1
ATOM 749 C CA . GLU A 1 100 ? -28.184 -4.693 21.697 1.00 89.94 100 GLU A CA 1
ATOM 750 C C . GLU A 1 100 ? -29.077 -3.449 21.540 1.00 89.94 100 GLU A C 1
ATOM 752 O O . GLU A 1 100 ? -30.244 -3.486 21.918 1.00 89.94 100 GLU A O 1
ATOM 757 N N . HIS A 1 101 ? -28.542 -2.348 21.001 1.00 86.25 101 HIS A N 1
ATOM 758 C CA . HIS A 1 101 ? -29.201 -1.032 21.009 1.00 86.25 101 HIS A CA 1
ATOM 759 C C . HIS A 1 101 ? -29.674 -0.575 19.619 1.00 86.25 101 HIS A C 1
ATOM 761 O O . HIS A 1 101 ? -30.392 0.420 19.515 1.00 86.25 101 HIS A O 1
ATOM 767 N N . GLY A 1 102 ? -29.292 -1.285 18.554 1.00 85.56 102 GLY A N 1
ATOM 768 C CA . GLY A 1 102 ? -29.518 -0.868 17.171 1.00 85.56 102 GLY A CA 1
ATOM 769 C C . GLY A 1 102 ? -28.629 0.308 16.749 1.00 85.56 102 GLY A C 1
ATOM 770 O O . GLY A 1 102 ? -27.745 0.756 17.485 1.00 85.56 102 GLY A O 1
ATOM 771 N N . LEU A 1 103 ? -28.842 0.823 15.535 1.00 86.38 103 LEU A N 1
ATOM 772 C CA . LEU A 1 103 ? -28.183 2.052 15.093 1.00 86.38 103 LEU A CA 1
ATOM 773 C C . LEU A 1 103 ? -28.919 3.267 15.667 1.00 86.38 103 LEU A C 1
ATOM 775 O O . LEU A 1 103 ? -30.126 3.418 15.499 1.00 86.38 103 LEU A O 1
ATOM 779 N N . LEU A 1 104 ? -28.170 4.183 16.286 1.00 79.50 104 LEU A N 1
ATOM 780 C CA . LEU A 1 104 ? -28.723 5.361 16.973 1.00 79.50 104 LEU A CA 1
ATOM 781 C C . LEU A 1 104 ? -29.638 6.233 16.097 1.00 79.50 104 LEU A C 1
ATOM 783 O O . LEU A 1 104 ? -30.556 6.870 16.604 1.00 79.50 104 LEU A O 1
ATOM 787 N N . LEU A 1 105 ? -29.372 6.290 14.792 1.00 84.00 105 LEU A N 1
ATOM 788 C CA . LEU A 1 105 ? -30.094 7.135 13.838 1.00 84.00 105 LEU A CA 1
ATOM 789 C C . LEU A 1 105 ? -30.867 6.319 12.790 1.00 84.00 105 LEU A C 1
ATOM 791 O O . LEU A 1 105 ? -31.268 6.886 11.776 1.00 84.00 105 LEU A O 1
ATOM 795 N N . GLU A 1 106 ? -31.094 5.017 13.023 1.00 84.38 106 GLU A N 1
ATOM 796 C CA . GLU A 1 106 ? -31.873 4.151 12.115 1.00 84.38 106 GLU A CA 1
ATOM 797 C C . GLU A 1 106 ? -33.226 4.796 11.769 1.00 84.38 106 GLU A C 1
ATOM 799 O O . GLU A 1 106 ? -33.597 4.899 10.604 1.00 84.38 106 GLU A O 1
ATOM 804 N N . THR A 1 107 ? -33.910 5.335 12.782 1.00 81.56 107 THR A N 1
ATOM 805 C CA . THR A 1 107 ? -35.251 5.931 12.682 1.00 81.56 107 THR A CA 1
ATOM 806 C C . THR A 1 107 ? -35.328 7.163 11.773 1.00 81.56 107 THR A C 1
ATOM 808 O O . THR A 1 107 ? -36.407 7.502 11.300 1.00 81.56 107 THR A O 1
ATOM 811 N N . TYR A 1 108 ? -34.208 7.843 11.511 1.00 86.56 108 TYR A N 1
ATOM 812 C CA . TYR A 1 108 ? -34.171 9.071 10.706 1.00 86.56 108 TYR A CA 1
ATOM 813 C C . TYR A 1 108 ? -33.551 8.861 9.318 1.00 86.56 108 TYR A C 1
ATOM 815 O O . TYR A 1 108 ? -33.389 9.816 8.554 1.00 86.56 108 TYR A O 1
ATOM 823 N N . ARG A 1 109 ? -33.189 7.620 8.966 1.00 83.88 109 ARG A N 1
ATOM 824 C CA . ARG A 1 109 ? -32.588 7.300 7.670 1.00 83.88 109 ARG A CA 1
ATOM 825 C C . ARG A 1 109 ? -33.650 7.346 6.567 1.00 83.88 109 ARG A C 1
ATOM 827 O O . ARG A 1 109 ? -34.446 6.426 6.429 1.00 83.88 109 ARG A O 1
ATOM 834 N N . THR A 1 110 ? -33.624 8.402 5.757 1.00 83.25 110 THR A N 1
ATOM 835 C CA . THR A 1 110 ? -34.446 8.538 4.541 1.00 83.25 110 THR A CA 1
ATOM 836 C C . THR A 1 110 ? -33.522 8.384 3.329 1.00 83.25 110 THR A C 1
ATOM 838 O O . THR A 1 110 ? -32.446 8.984 3.321 1.00 83.25 110 THR A O 1
ATOM 841 N N . PHE A 1 111 ? -33.880 7.524 2.375 1.00 75.12 111 PHE A N 1
ATOM 842 C CA . PHE A 1 111 ? -33.121 7.249 1.145 1.00 75.12 111 PHE A CA 1
ATOM 843 C C . PHE A 1 111 ? -33.644 8.064 -0.038 1.00 75.12 111 PHE A C 1
ATOM 845 O O . PHE A 1 111 ? -34.863 8.347 -0.061 1.00 75.12 111 PHE A O 1
#

InterPro domains:
  IPR009956 Post-segregation antitoxin CcdA [PF07362] (43-111)

Radius of gyration: 24.34 Å; Cα contacts (8 Å, |Δi|>4): 8; chains: 1; bounding box: 55×53×53 Å

pLDDT: mean 74.0, std 21.77, range [31.56, 94.69]